Protein AF-A0A445DPA4-F1 (afdb_monomer_lite)

pLDDT: mean 81.68, std 17.07, range [37.78, 98.19]

Foldseek 3Di:
DDDDPQQFWDKWFEAEDAVDAFKEAACVNDDPVQWDFDWDWDADPVRDIDTFGIKGPFWKWKDQDVPDIDTDIHTHDDDPPTRMYHYPVNCVVCVVVCVPDDPDDRTIMIIHDD

Structure (mmCIF, N/CA/C/O backbone):
data_AF-A0A445DPA4-F1
#
_entry.id   AF-A0A445DPA4-F1
#
loop_
_atom_site.group_PDB
_atom_site.id
_atom_site.type_symbol
_atom_site.label_atom_id
_atom_site.label_alt_id
_atom_site.label_comp_id
_atom_site.label_asym_id
_atom_site.label_entity_id
_atom_site.label_seq_id
_atom_site.pdbx_PDB_ins_code
_atom_site.Cartn_x
_atom_site.Cartn_y
_atom_site.Cartn_z
_atom_site.occupancy
_atom_site.B_iso_or_equiv
_atom_site.auth_seq_id
_atom_site.auth_comp_id
_atom_site.auth_asym_id
_atom_site.auth_atom_id
_atom_site.pdbx_PDB_model_num
ATOM 1 N N . MET A 1 1 ? -28.124 -8.853 -2.987 1.00 54.03 1 MET A N 1
ATOM 2 C CA . MET A 1 1 ? -26.936 -8.177 -2.417 1.00 54.03 1 MET A CA 1
ATOM 3 C C . MET A 1 1 ? -26.494 -7.101 -3.389 1.00 54.03 1 MET A C 1
ATOM 5 O O . MET A 1 1 ? -26.617 -7.314 -4.589 1.00 54.03 1 MET A O 1
ATOM 9 N N . LYS A 1 2 ? -26.063 -5.940 -2.893 1.00 62.94 2 LYS A N 1
ATOM 10 C CA . LYS A 1 2 ? -25.532 -4.861 -3.733 1.00 62.94 2 LYS A CA 1
ATOM 11 C C . LYS A 1 2 ? -24.043 -5.141 -3.934 1.00 62.94 2 LYS A C 1
ATOM 13 O O . LYS A 1 2 ? -23.367 -5.376 -2.939 1.00 62.94 2 LYS A O 1
ATOM 18 N N . ALA A 1 3 ? -23.571 -5.161 -5.179 1.00 78.81 3 ALA A N 1
ATOM 19 C CA . ALA A 1 3 ? -22.149 -5.341 -5.460 1.00 78.81 3 ALA A CA 1
ATOM 20 C C . ALA A 1 3 ? -21.352 -4.206 -4.799 1.00 78.81 3 ALA A C 1
ATOM 22 O O . ALA A 1 3 ? -21.711 -3.028 -4.921 1.00 78.81 3 ALA A O 1
ATOM 23 N N . SER A 1 4 ? -20.317 -4.573 -4.056 1.00 85.56 4 SER A N 1
ATOM 24 C CA . SER A 1 4 ? -19.365 -3.654 -3.454 1.00 85.56 4 SER A CA 1
ATOM 25 C C . SER A 1 4 ? -18.430 -3.099 -4.526 1.00 85.56 4 SER A C 1
ATOM 27 O O . SER A 1 4 ? -18.091 -3.780 -5.492 1.00 85.56 4 SER A O 1
ATOM 29 N N . LYS A 1 5 ? -17.937 -1.867 -4.341 1.00 86.12 5 LYS A N 1
ATOM 30 C CA . LYS A 1 5 ? -16.887 -1.314 -5.218 1.00 86.12 5 LYS A CA 1
ATOM 31 C C . LYS A 1 5 ? -15.586 -2.131 -5.165 1.00 86.12 5 LYS A C 1
ATOM 33 O O . LYS A 1 5 ? -14.763 -1.999 -6.062 1.00 86.12 5 LYS A O 1
ATOM 38 N N . TYR A 1 6 ? -15.416 -2.943 -4.118 1.00 87.06 6 TYR A N 1
ATOM 39 C CA . TYR A 1 6 ? -14.271 -3.829 -3.915 1.00 87.06 6 TYR A CA 1
ATOM 40 C C . TYR A 1 6 ? -14.437 -5.194 -4.603 1.00 87.06 6 TYR A C 1
ATOM 42 O O . TYR A 1 6 ? -13.483 -5.954 -4.661 1.00 87.06 6 TYR A O 1
ATOM 50 N N . ASP A 1 7 ? -15.605 -5.510 -5.173 1.00 84.25 7 ASP A N 1
ATOM 51 C CA . ASP A 1 7 ? -15.818 -6.797 -5.860 1.00 84.25 7 ASP A CA 1
ATOM 52 C C . ASP A 1 7 ? -15.161 -6.836 -7.252 1.00 84.25 7 ASP A C 1
ATOM 54 O O . ASP A 1 7 ? -15.121 -7.873 -7.913 1.00 84.25 7 ASP A O 1
ATOM 58 N N . VAL A 1 8 ? -14.663 -5.692 -7.729 1.00 85.25 8 VAL A N 1
ATOM 59 C CA . VAL A 1 8 ? -14.018 -5.547 -9.034 1.00 85.25 8 VAL A CA 1
ATOM 60 C C . VAL A 1 8 ? -12.646 -4.899 -8.890 1.00 85.25 8 VAL A C 1
ATOM 62 O O . VAL A 1 8 ? -12.445 -4.082 -7.987 1.00 85.25 8 VAL A O 1
ATOM 65 N N . PRO A 1 9 ? -11.701 -5.189 -9.803 1.00 84.75 9 PRO A N 1
ATOM 66 C CA . PRO A 1 9 ? -10.396 -4.567 -9.728 1.00 84.75 9 PRO A CA 1
ATOM 67 C C . PRO A 1 9 ? -10.452 -3.046 -9.874 1.00 84.75 9 PRO A C 1
ATOM 69 O O . PRO A 1 9 ? -11.003 -2.522 -10.849 1.00 84.75 9 PRO A O 1
ATOM 72 N N . ILE A 1 10 ? -9.827 -2.335 -8.936 1.00 90.00 10 ILE A N 1
ATOM 73 C CA . ILE A 1 10 ? -9.798 -0.869 -8.919 1.00 90.00 10 ILE A CA 1
ATOM 74 C C . ILE A 1 10 ? -8.582 -0.383 -9.712 1.00 90.00 10 ILE A C 1
ATOM 76 O O . ILE A 1 10 ? -7.466 -0.858 -9.496 1.00 90.00 10 ILE A O 1
ATOM 80 N N . LYS A 1 11 ? -8.800 0.556 -10.643 1.00 88.12 11 LYS A N 1
ATOM 81 C CA . LYS A 1 11 ? -7.716 1.229 -11.372 1.00 88.12 11 LYS A CA 1
ATOM 82 C C . LYS A 1 11 ? -7.110 2.330 -10.510 1.00 88.12 11 LYS A C 1
ATOM 84 O O . LYS A 1 11 ? -7.856 3.161 -9.999 1.00 88.12 11 LYS A O 1
ATOM 89 N N . THR A 1 12 ? -5.786 2.363 -10.411 1.00 87.44 12 THR A N 1
ATOM 90 C CA . THR A 1 12 ? -5.069 3.299 -9.534 1.00 87.44 12 THR A CA 1
ATOM 91 C C . THR A 1 12 ? -3.891 3.974 -10.234 1.00 87.44 12 THR A C 1
ATOM 93 O O . THR A 1 12 ? -3.333 3.444 -11.201 1.00 87.44 12 THR A O 1
ATOM 96 N N . ILE A 1 13 ? -3.496 5.139 -9.720 1.00 85.44 13 ILE A N 1
ATOM 97 C CA . ILE A 1 13 ? -2.252 5.840 -10.052 1.00 85.44 13 ILE A CA 1
ATOM 98 C C . ILE A 1 13 ? -1.205 5.511 -8.990 1.00 85.44 13 ILE A C 1
ATOM 100 O O . ILE A 1 13 ? -1.467 5.602 -7.789 1.00 85.44 13 ILE A O 1
ATOM 104 N N . THR A 1 14 ? -0.005 5.151 -9.437 1.00 85.50 14 THR A N 1
ATOM 105 C CA . THR A 1 14 ? 1.053 4.680 -8.542 1.00 85.50 14 THR A CA 1
ATOM 106 C C . THR A 1 14 ? 2.386 5.338 -8.837 1.00 85.50 14 THR A C 1
ATOM 108 O O . THR A 1 14 ? 2.760 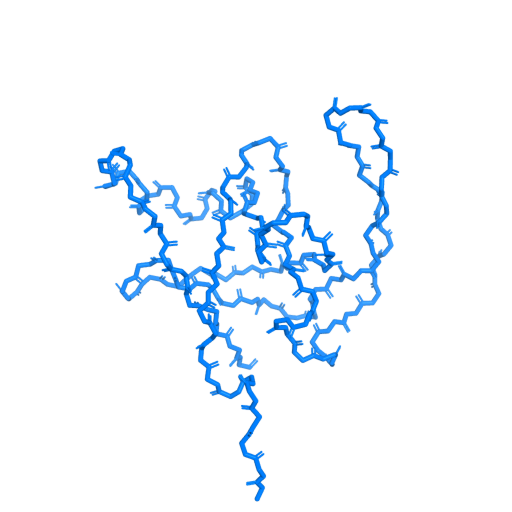5.512 -9.998 1.00 85.50 14 THR A O 1
ATOM 111 N N . LEU A 1 15 ? 3.112 5.659 -7.768 1.00 87.81 15 LEU A N 1
ATOM 112 C CA . LEU A 1 15 ? 4.512 6.062 -7.801 1.00 87.81 15 LEU A CA 1
ATOM 113 C C . LEU A 1 15 ? 5.393 4.860 -7.450 1.00 87.81 15 LEU A C 1
ATOM 115 O O . LEU A 1 15 ? 5.135 4.185 -6.459 1.00 87.81 15 LEU A O 1
ATOM 119 N N . LEU A 1 16 ? 6.437 4.602 -8.236 1.00 87.94 16 LEU A N 1
ATOM 120 C CA . LEU A 1 16 ? 7.497 3.670 -7.855 1.00 87.94 16 LEU A CA 1
ATOM 121 C C . LEU A 1 16 ? 8.608 4.463 -7.161 1.00 87.94 16 LEU A C 1
ATOM 123 O O . LEU A 1 16 ? 9.311 5.230 -7.818 1.00 87.94 16 LEU A O 1
ATOM 127 N N . ASP A 1 17 ? 8.756 4.278 -5.854 1.00 86.38 17 ASP A N 1
ATOM 128 C CA . ASP A 1 17 ? 9.750 4.957 -5.025 1.00 86.38 17 ASP A CA 1
ATOM 129 C C . ASP A 1 17 ? 10.781 3.949 -4.503 1.00 86.38 17 ASP A C 1
ATOM 131 O O . ASP A 1 17 ? 10.549 3.207 -3.548 1.00 86.38 17 ASP A O 1
ATOM 135 N N . THR A 1 18 ? 11.959 3.936 -5.128 1.00 80.75 18 THR A N 1
ATOM 136 C CA . THR A 1 18 ? 13.068 3.061 -4.727 1.00 80.75 18 THR A CA 1
ATOM 137 C C . THR A 1 18 ? 13.725 3.477 -3.409 1.00 80.75 18 THR A C 1
ATOM 139 O O . THR A 1 18 ? 14.515 2.706 -2.870 1.00 80.75 18 THR A O 1
ATOM 142 N N . GLY A 1 19 ? 13.444 4.686 -2.907 1.00 84.00 19 GLY A N 1
ATOM 143 C CA . GLY A 1 19 ? 13.886 5.156 -1.593 1.00 84.00 19 GLY A CA 1
ATOM 144 C C . GLY A 1 19 ? 13.000 4.660 -0.448 1.00 84.00 19 GLY A C 1
ATOM 145 O O . GLY A 1 19 ? 13.449 4.631 0.698 1.00 84.00 19 GLY A O 1
ATOM 146 N N . SER A 1 20 ? 11.775 4.218 -0.744 1.00 87.75 20 SER A N 1
ATOM 147 C CA . SER A 1 20 ? 10.882 3.621 0.246 1.00 87.75 20 SER A CA 1
ATOM 148 C C . SER A 1 20 ? 11.146 2.128 0.411 1.00 87.75 20 SER A C 1
ATOM 150 O O . SER A 1 20 ? 11.279 1.385 -0.560 1.00 87.75 20 SER A O 1
ATOM 152 N N . CYS A 1 21 ? 11.164 1.648 1.653 1.00 88.69 21 CYS A N 1
ATOM 153 C CA . CYS A 1 21 ? 11.308 0.224 1.954 1.00 88.69 21 CYS A CA 1
ATOM 154 C C . CYS A 1 21 ? 9.984 -0.556 1.924 1.00 88.69 21 CYS A C 1
ATOM 156 O O . CYS A 1 21 ? 10.017 -1.785 1.968 1.00 88.69 21 CYS A O 1
ATOM 158 N N . ALA A 1 22 ? 8.841 0.135 1.871 1.00 91.69 22 ALA A N 1
ATOM 159 C CA . ALA A 1 22 ? 7.525 -0.476 2.004 1.00 91.69 22 ALA A CA 1
ATOM 160 C C . ALA A 1 22 ? 6.510 0.123 1.030 1.00 91.69 22 ALA A C 1
ATOM 162 O O . ALA A 1 22 ? 6.521 1.322 0.740 1.00 91.69 22 ALA A O 1
ATOM 163 N N . THR A 1 23 ? 5.592 -0.722 0.576 1.00 94.81 23 THR A N 1
ATOM 164 C CA . THR A 1 23 ? 4.466 -0.308 -0.248 1.00 94.81 23 THR A CA 1
ATOM 165 C C . THR A 1 23 ? 3.344 0.259 0.613 1.00 94.81 23 THR A C 1
ATOM 167 O O . THR A 1 23 ? 2.902 -0.367 1.582 1.00 94.81 23 THR A O 1
ATOM 170 N N . VAL A 1 24 ? 2.870 1.445 0.236 1.00 94.94 24 VAL A N 1
ATOM 171 C CA . VAL A 1 24 ? 1.813 2.190 0.926 1.00 94.94 24 VAL A CA 1
ATOM 172 C C . VAL A 1 24 ? 0.627 2.349 -0.018 1.00 94.94 24 VAL A C 1
ATOM 174 O O . VAL A 1 24 ? 0.788 2.730 -1.174 1.00 94.94 24 VAL A O 1
ATOM 177 N N . VAL A 1 25 ? -0.569 2.054 0.474 1.00 95.75 25 VAL A N 1
ATOM 178 C CA . VAL A 1 25 ? -1.831 2.103 -0.265 1.00 95.75 25 VAL A CA 1
ATOM 179 C C . VAL A 1 25 ? -2.787 3.040 0.458 1.00 95.75 25 VAL A C 1
ATOM 181 O O . VAL A 1 25 ? -2.904 2.998 1.687 1.00 95.75 25 VAL A O 1
ATOM 184 N N . ARG A 1 26 ? -3.506 3.864 -0.307 1.00 95.31 26 ARG A N 1
ATOM 185 C CA . ARG A 1 26 ? -4.568 4.706 0.237 1.00 95.31 26 ARG A CA 1
ATOM 186 C C . ARG A 1 26 ? -5.658 3.826 0.876 1.00 95.31 26 ARG A C 1
ATOM 188 O O . ARG A 1 26 ? -6.188 2.948 0.193 1.00 95.31 26 ARG A O 1
ATOM 195 N N . PRO A 1 27 ? -6.020 4.036 2.158 1.00 95.44 27 PRO A N 1
ATOM 196 C CA . PRO A 1 27 ? -6.887 3.110 2.889 1.00 95.44 27 PRO A CA 1
ATOM 197 C C . PRO A 1 27 ? -8.255 2.837 2.252 1.00 95.44 27 PRO A C 1
ATOM 199 O O . PRO A 1 27 ? -8.778 1.734 2.379 1.00 95.44 27 PRO A O 1
ATOM 202 N N . ASP A 1 28 ? -8.820 3.815 1.541 1.00 94.31 28 ASP A N 1
ATOM 203 C CA . ASP A 1 28 ? -10.146 3.748 0.913 1.00 94.31 28 ASP A CA 1
ATOM 204 C C . ASP A 1 28 ? -10.230 2.840 -0.331 1.00 94.31 28 ASP A C 1
ATOM 206 O O . ASP A 1 28 ? -11.339 2.562 -0.816 1.00 94.31 28 ASP A O 1
ATOM 210 N N . LEU A 1 29 ? -9.076 2.379 -0.830 1.00 93.25 29 LEU A N 1
ATOM 211 C CA . LEU A 1 29 ? -8.949 1.405 -1.911 1.00 93.25 29 LEU A CA 1
ATOM 212 C C . LEU A 1 29 ? -9.213 -0.026 -1.454 1.00 93.25 29 LEU A C 1
ATOM 214 O O . LEU A 1 29 ? -9.553 -0.857 -2.291 1.00 93.25 29 LEU A O 1
ATOM 218 N N . LEU A 1 30 ? -9.081 -0.311 -0.158 1.00 93.19 30 LEU A N 1
ATOM 219 C CA . LEU A 1 30 ? -9.437 -1.602 0.424 1.00 93.19 30 LEU A CA 1
ATOM 220 C C . LEU A 1 30 ? -10.706 -1.458 1.268 1.00 93.19 30 LEU A C 1
ATOM 222 O O . LEU A 1 30 ? -10.994 -0.360 1.763 1.00 93.19 30 LEU A O 1
ATOM 226 N N . PRO A 1 31 ? -11.469 -2.543 1.462 1.00 94.38 31 PRO A N 1
ATOM 227 C CA . PRO A 1 31 ? -12.525 -2.539 2.459 1.00 94.38 31 PRO A CA 1
ATOM 228 C C . PRO A 1 31 ? -11.939 -2.312 3.868 1.00 94.38 31 PRO A C 1
ATOM 230 O O . PRO A 1 31 ? -10.833 -2.784 4.145 1.00 94.38 31 PRO A O 1
ATOM 233 N N . PRO A 1 32 ? -12.644 -1.610 4.777 1.00 95.12 32 PRO A N 1
ATOM 234 C CA . PRO A 1 32 ? -12.168 -1.351 6.141 1.00 95.12 32 PRO A CA 1
ATOM 235 C C . PRO A 1 32 ? -11.702 -2.610 6.891 1.00 95.12 32 PRO A C 1
ATOM 237 O O . PRO A 1 32 ? -10.684 -2.591 7.576 1.00 95.12 32 PRO A O 1
ATOM 240 N N . GLU A 1 33 ? -12.407 -3.722 6.702 1.00 95.38 33 GLU A N 1
ATOM 241 C CA . GLU A 1 33 ? -12.139 -5.043 7.274 1.00 95.38 33 GLU A CA 1
ATOM 242 C C . GLU A 1 33 ? -10.858 -5.720 6.754 1.00 95.38 33 GLU A C 1
ATOM 244 O O . GLU A 1 33 ? -10.379 -6.677 7.367 1.00 95.38 33 GLU A O 1
ATOM 249 N N . ALA A 1 34 ? -10.268 -5.224 5.660 1.00 95.88 34 ALA A N 1
ATOM 250 C CA . ALA A 1 34 ? -8.968 -5.686 5.179 1.00 95.88 34 ALA A CA 1
ATOM 251 C C . ALA A 1 34 ? -7.794 -5.090 5.969 1.00 95.88 34 ALA A C 1
ATOM 253 O O . ALA A 1 34 ? -6.658 -5.522 5.769 1.00 95.88 34 ALA A O 1
ATOM 254 N N . TRP A 1 35 ? -8.033 -4.119 6.853 1.00 97.88 35 TRP A N 1
ATOM 255 C CA . TRP A 1 35 ? -6.993 -3.460 7.636 1.00 97.88 35 TRP A CA 1
ATOM 256 C C . TRP A 1 35 ? -6.944 -3.972 9.075 1.00 97.88 35 TRP A C 1
ATOM 258 O O . TRP A 1 35 ? -7.969 -4.233 9.703 1.00 97.88 35 TRP A O 1
ATOM 268 N N . ILE A 1 36 ? -5.732 -4.065 9.621 1.00 98.19 36 ILE A N 1
ATOM 269 C CA . ILE A 1 36 ? -5.486 -4.304 11.045 1.00 98.19 36 ILE A CA 1
ATOM 270 C C . ILE A 1 36 ? -4.518 -3.250 11.608 1.00 98.19 36 ILE A C 1
ATOM 272 O O . ILE A 1 36 ? -3.728 -2.678 10.845 1.00 98.19 36 ILE A O 1
ATOM 276 N N . PRO A 1 37 ? -4.544 -2.993 12.930 1.00 97.81 37 PRO A N 1
ATOM 277 C CA . PRO A 1 37 ? -3.585 -2.099 13.573 1.00 97.81 37 PRO A CA 1
ATOM 278 C C . PRO A 1 37 ? -2.131 -2.564 13.381 1.00 97.81 37 PRO A C 1
ATOM 280 O O . PRO A 1 37 ? -1.845 -3.759 13.469 1.00 97.81 37 PRO A O 1
ATOM 283 N N . PHE A 1 38 ? -1.208 -1.624 13.150 1.00 94.12 38 PHE A N 1
ATOM 284 C CA . PHE A 1 38 ? 0.226 -1.907 12.951 1.00 94.12 38 PHE A CA 1
ATOM 285 C C . PHE A 1 38 ?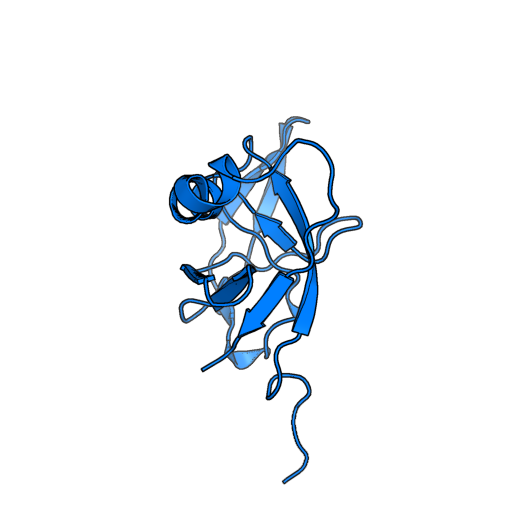 1.166 -1.058 13.816 1.00 94.12 38 PHE A C 1
ATOM 287 O O . PHE A 1 38 ? 2.128 -1.595 14.353 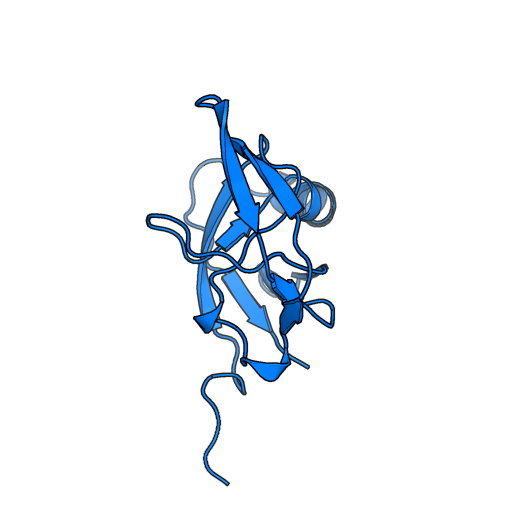1.00 94.12 38 PHE A O 1
ATOM 294 N N . ASN A 1 39 ? 0.882 0.245 13.934 1.00 93.75 39 ASN A N 1
ATOM 295 C CA . ASN A 1 39 ? 1.680 1.278 14.611 1.00 93.75 39 ASN A CA 1
ATOM 296 C C . ASN A 1 39 ? 3.201 1.178 14.364 1.00 93.75 39 ASN A C 1
ATOM 298 O O . ASN A 1 39 ? 3.957 0.595 15.142 1.00 93.75 39 ASN A O 1
ATOM 302 N N . LYS A 1 40 ? 3.675 1.790 13.274 1.00 92.69 40 LYS A N 1
ATOM 303 C CA . LYS A 1 40 ? 5.106 1.854 12.947 1.00 92.69 40 LYS A CA 1
ATOM 304 C C . LYS A 1 40 ? 5.520 3.249 12.504 1.00 92.69 40 LYS A C 1
ATOM 306 O O . LYS A 1 40 ? 4.836 3.883 11.707 1.00 92.69 40 LYS A O 1
ATOM 311 N N . LYS A 1 41 ? 6.666 3.705 13.010 1.00 91.75 41 LYS A N 1
ATOM 312 C CA . LYS A 1 41 ? 7.267 4.994 12.650 1.00 91.75 41 LYS A CA 1
ATOM 313 C C . LYS A 1 41 ? 8.194 4.852 11.449 1.00 91.75 41 LYS A C 1
ATOM 315 O O . LYS A 1 41 ? 8.959 3.890 11.359 1.00 91.75 41 LYS A O 1
ATOM 320 N N . PHE A 1 42 ? 8.151 5.849 10.581 1.00 86.75 42 PHE A N 1
ATOM 321 C CA . PHE A 1 42 ? 8.986 5.991 9.399 1.00 86.75 42 PHE A CA 1
ATOM 322 C C . PHE A 1 42 ? 9.605 7.382 9.384 1.00 86.75 42 PHE A C 1
ATOM 324 O O . PHE A 1 42 ? 9.048 8.322 9.949 1.00 86.75 42 PHE A O 1
ATOM 331 N N . ILE A 1 43 ? 10.768 7.492 8.751 1.00 86.31 43 ILE A N 1
ATOM 332 C CA . ILE A 1 43 ? 11.484 8.753 8.578 1.00 86.31 43 ILE A CA 1
ATOM 333 C C . ILE A 1 43 ? 11.453 9.077 7.089 1.00 86.31 43 ILE A C 1
ATOM 335 O O . ILE A 1 43 ? 11.935 8.288 6.276 1.00 86.31 43 ILE A O 1
ATOM 339 N N . ALA A 1 44 ? 10.863 10.215 6.740 1.00 82.56 44 ALA A N 1
ATOM 340 C CA . ALA A 1 44 ? 10.862 10.728 5.378 1.00 82.56 44 ALA A CA 1
ATOM 341 C C . ALA A 1 44 ? 12.222 11.352 5.016 1.00 82.56 44 ALA A C 1
ATOM 343 O O . ALA A 1 44 ? 13.080 11.595 5.869 1.00 82.56 44 ALA A O 1
ATOM 344 N N . SER A 1 45 ? 12.423 11.656 3.734 1.00 79.69 45 SER A N 1
ATOM 345 C CA . SER A 1 45 ? 13.658 12.286 3.239 1.00 79.69 45 SER A CA 1
ATOM 346 C C . SER A 1 45 ? 13.925 13.666 3.857 1.00 79.69 45 SER A C 1
ATOM 348 O O . SER A 1 45 ? 15.079 14.052 4.036 1.00 79.69 45 SER A O 1
ATOM 350 N N . ASN A 1 46 ? 12.872 14.384 4.250 1.00 83.56 46 ASN A N 1
ATOM 351 C CA . ASN A 1 46 ? 12.939 15.658 4.970 1.00 83.56 46 ASN A CA 1
ATOM 352 C C . ASN A 1 46 ? 13.180 15.499 6.488 1.00 83.56 46 ASN A C 1
ATOM 354 O O . ASN A 1 46 ? 13.148 16.490 7.212 1.00 83.56 46 ASN A O 1
ATOM 358 N N . LYS A 1 47 ? 13.448 14.273 6.967 1.00 85.00 47 LYS A N 1
ATOM 359 C CA . LYS A 1 47 ? 13.625 13.890 8.381 1.00 85.00 47 LYS A CA 1
ATOM 360 C C . LYS A 1 47 ? 12.367 13.995 9.242 1.00 85.00 47 LYS A C 1
ATOM 362 O O . LYS A 1 47 ? 12.451 13.773 10.451 1.00 85.00 47 LYS A O 1
ATOM 367 N N . GLU A 1 48 ? 11.212 14.289 8.655 1.00 86.75 48 GLU A N 1
ATOM 368 C CA . GLU A 1 48 ? 9.953 14.212 9.382 1.00 86.75 48 GLU A CA 1
ATOM 369 C C . GLU A 1 48 ? 9.638 12.758 9.721 1.00 86.75 48 GLU A C 1
ATOM 371 O O . GLU A 1 48 ? 9.864 11.835 8.931 1.00 86.75 48 GLU A O 1
ATOM 376 N N . ILE A 1 49 ? 9.126 12.564 10.933 1.00 86.25 49 ILE A N 1
ATOM 377 C CA . ILE A 1 49 ? 8.689 11.262 11.413 1.00 86.25 49 ILE A CA 1
ATOM 378 C C . ILE A 1 49 ? 7.188 11.179 11.197 1.00 86.25 49 ILE A C 1
ATOM 380 O O . ILE A 1 49 ? 6.442 12.002 11.724 1.00 86.25 49 ILE A O 1
ATOM 384 N N . PHE A 1 50 ? 6.747 10.152 10.484 1.00 85.38 50 PHE A N 1
ATOM 385 C CA . PHE A 1 50 ? 5.332 9.839 10.342 1.00 85.38 50 PHE A CA 1
ATOM 386 C C . PHE A 1 50 ? 5.043 8.437 10.869 1.00 85.38 50 PHE A C 1
ATOM 388 O O . PHE A 1 50 ? 5.884 7.536 10.810 1.00 85.38 50 PHE A O 1
ATOM 395 N N . THR A 1 51 ? 3.846 8.265 11.418 1.00 91.56 51 THR A N 1
ATOM 396 C CA . THR A 1 51 ? 3.367 6.982 11.932 1.00 91.56 51 THR A CA 1
ATOM 397 C C . THR A 1 51 ? 2.365 6.408 10.945 1.00 91.56 51 THR A C 1
ATOM 399 O O . THR A 1 51 ? 1.476 7.111 10.475 1.00 91.56 51 THR A O 1
ATOM 402 N N . ILE A 1 52 ? 2.518 5.126 10.633 1.00 94.00 52 ILE A N 1
ATOM 403 C CA . ILE A 1 52 ? 1.526 4.342 9.907 1.00 94.00 52 ILE A CA 1
ATOM 404 C C . ILE A 1 52 ? 0.851 3.412 10.904 1.00 94.00 52 ILE A C 1
ATOM 406 O O . ILE A 1 52 ? 1.511 2.594 11.552 1.00 94.00 52 ILE A O 1
ATOM 410 N N . ASP A 1 53 ? -0.472 3.508 10.975 1.00 96.81 53 ASP A N 1
ATOM 411 C CA . ASP A 1 53 ? -1.278 2.758 11.936 1.00 96.81 53 ASP A CA 1
ATOM 412 C C . ASP A 1 53 ? -2.011 1.562 11.326 1.00 96.81 53 ASP A C 1
ATOM 414 O O . ASP A 1 53 ? -2.539 0.739 12.071 1.00 96.81 53 ASP A O 1
ATOM 418 N N . LEU A 1 54 ? -1.989 1.414 9.998 1.00 97.94 54 LEU A N 1
ATOM 419 C CA . LEU A 1 54 ? -2.685 0.348 9.281 1.00 97.94 54 LEU A CA 1
ATOM 420 C C . LEU A 1 54 ? -1.715 -0.540 8.496 1.00 97.94 54 LEU A C 1
ATOM 422 O O . LEU A 1 54 ? -0.812 -0.057 7.809 1.00 97.94 54 LEU A O 1
ATOM 426 N N . ILE A 1 55 ? -1.961 -1.845 8.539 1.00 97.88 55 ILE A N 1
ATOM 427 C CA . ILE A 1 55 ? -1.379 -2.836 7.630 1.00 97.88 55 ILE A CA 1
ATOM 428 C C . ILE A 1 55 ? -2.489 -3.750 7.123 1.00 97.88 55 ILE A C 1
ATOM 430 O O . ILE A 1 55 ? -3.447 -4.034 7.847 1.00 97.88 55 ILE A O 1
ATOM 434 N N . SER A 1 56 ? -2.383 -4.216 5.883 1.00 97.88 56 SER A N 1
ATOM 435 C CA . SER A 1 56 ? -3.343 -5.17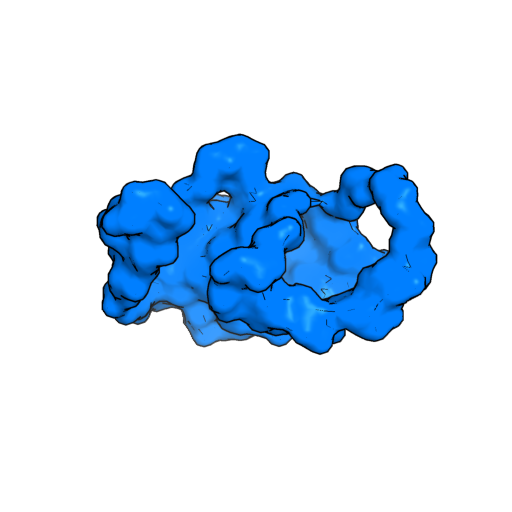5 5.351 1.00 97.88 56 SER A CA 1
ATOM 436 C C . SER A 1 56 ? -3.281 -6.487 6.140 1.00 97.88 56 SER A C 1
ATOM 438 O O . SER A 1 56 ? -2.198 -6.968 6.504 1.00 97.88 56 SER A O 1
ATOM 440 N N . LYS A 1 57 ? -4.449 -7.063 6.428 1.00 97.19 57 LYS A N 1
ATOM 441 C CA . LYS A 1 57 ? -4.592 -8.366 7.082 1.00 97.19 57 LYS A CA 1
ATOM 442 C C . LYS A 1 57 ? -3.952 -9.456 6.225 1.00 97.19 57 LYS A C 1
ATOM 444 O O . LYS A 1 57 ? -3.088 -10.178 6.708 1.00 97.19 57 LYS A O 1
ATOM 449 N N . GLU A 1 58 ? -4.309 -9.469 4.944 1.00 96.00 58 GLU A N 1
ATOM 450 C CA . GLU A 1 58 ? -3.817 -10.407 3.936 1.00 96.00 58 GLU A CA 1
ATOM 451 C C . GLU A 1 58 ? -2.943 -9.707 2.885 1.00 96.00 58 GLU A C 1
ATOM 453 O O . GLU A 1 58 ? -2.794 -8.477 2.877 1.00 96.00 58 GLU A O 1
ATOM 458 N N . ASN A 1 59 ? -2.341 -10.492 1.990 1.00 94.81 59 ASN A N 1
ATOM 459 C CA . ASN A 1 59 ? -1.667 -9.947 0.814 1.00 94.81 59 ASN A CA 1
ATOM 460 C C . ASN A 1 59 ? -2.684 -9.299 -0.133 1.00 94.81 59 ASN A C 1
ATOM 462 O O . ASN A 1 59 ? -3.715 -9.886 -0.447 1.00 94.81 59 ASN A O 1
ATOM 466 N N . VAL A 1 60 ? -2.341 -8.126 -0.655 1.00 93.75 60 VAL A N 1
ATOM 467 C CA . VAL A 1 60 ? -3.105 -7.438 -1.696 1.00 93.75 60 VAL A CA 1
ATOM 468 C C . VAL A 1 60 ? -2.480 -7.748 -3.052 1.00 93.75 60 VAL A C 1
ATOM 470 O O . VAL A 1 60 ? -1.253 -7.730 -3.198 1.00 93.75 60 VAL A O 1
ATOM 473 N N . GLY A 1 61 ? -3.326 -8.060 -4.033 1.00 91.88 61 GLY A N 1
ATOM 474 C CA . GLY A 1 61 ? -2.901 -8.363 -5.391 1.00 91.88 61 GLY A CA 1
ATOM 475 C C . GLY A 1 61 ? -2.814 -7.099 -6.226 1.00 91.88 61 GLY A C 1
ATOM 476 O O . GLY A 1 61 ? -3.788 -6.359 -6.331 1.00 91.88 61 GLY A O 1
ATOM 477 N N . PHE A 1 62 ? -1.681 -6.871 -6.879 1.00 88.94 62 PHE A N 1
ATOM 478 C CA . PHE A 1 62 ? -1.501 -5.774 -7.823 1.00 88.94 62 PHE A CA 1
ATOM 479 C C . PHE A 1 62 ? -1.123 -6.326 -9.181 1.00 88.94 62 PHE A C 1
ATOM 481 O O . PHE A 1 62 ? -0.062 -6.924 -9.356 1.00 88.94 62 PHE A O 1
ATOM 488 N N . GLN A 1 63 ? -1.983 -6.095 -10.160 1.00 86.19 63 GLN A N 1
ATOM 489 C CA . GLN A 1 63 ? -1.675 -6.373 -11.544 1.00 86.19 63 GLN A CA 1
ATOM 490 C C . GLN A 1 63 ? -1.082 -5.138 -12.198 1.00 86.19 63 GLN A C 1
ATOM 492 O O . GLN A 1 63 ? -1.762 -4.127 -12.391 1.00 86.19 63 GLN A O 1
ATOM 497 N N . ILE A 1 64 ? 0.189 -5.267 -12.554 1.00 74.75 64 ILE A N 1
ATOM 498 C CA . ILE A 1 64 ? 1.002 -4.216 -13.175 1.00 74.75 64 ILE A CA 1
ATOM 499 C C . ILE A 1 64 ? 0.980 -4.353 -14.695 1.00 74.75 64 ILE A C 1
ATOM 501 O O . ILE A 1 64 ? 0.891 -3.361 -15.414 1.00 74.75 64 ILE A O 1
ATOM 505 N N . PHE A 1 65 ? 0.988 -5.599 -15.175 1.00 71.81 65 PHE A N 1
ATOM 506 C CA . PHE A 1 65 ? 0.891 -5.954 -16.588 1.00 71.81 65 PHE A CA 1
ATOM 507 C C . PHE A 1 65 ? -0.213 -6.987 -16.785 1.00 71.81 65 PHE A C 1
ATOM 509 O O . PHE A 1 65 ? -0.561 -7.734 -15.868 1.00 71.81 65 PHE A O 1
ATOM 516 N N . SER A 1 66 ? -0.775 -7.056 -17.991 1.00 69.81 66 SER A N 1
ATOM 517 C CA . SER A 1 66 ? -1.744 -8.100 -18.332 1.00 69.81 66 SER A CA 1
ATOM 518 C C . SER A 1 66 ? -1.156 -9.483 -18.029 1.00 69.81 66 SER A C 1
ATOM 520 O O . SER A 1 66 ? -0.120 -9.842 -18.577 1.00 69.81 66 SER A O 1
ATOM 522 N N . GLY A 1 67 ? -1.813 -10.242 -17.151 1.00 68.75 67 GLY A N 1
ATOM 523 C CA . GLY A 1 67 ? -1.367 -11.569 -16.709 1.00 68.75 67 GLY A CA 1
ATOM 524 C C . GLY A 1 67 ? -0.351 -11.622 -15.555 1.00 68.75 67 GLY A C 1
ATOM 525 O O . GLY A 1 67 ? -0.176 -12.702 -15.002 1.00 68.75 67 GLY A O 1
ATOM 526 N N . ALA A 1 68 ? 0.265 -10.507 -15.140 1.00 75.75 68 ALA A N 1
ATOM 527 C CA . ALA A 1 68 ? 1.253 -10.490 -14.053 1.00 75.75 68 ALA A CA 1
ATOM 528 C C . ALA A 1 68 ? 0.704 -9.787 -12.802 1.00 75.75 68 ALA A C 1
ATOM 530 O O . ALA A 1 68 ? 0.591 -8.557 -12.767 1.00 75.75 68 ALA A O 1
ATOM 531 N N . THR A 1 69 ? 0.370 -10.579 -11.778 1.00 84.75 69 THR A N 1
ATOM 532 C CA . THR A 1 69 ? -0.103 -10.092 -10.474 1.00 84.75 69 THR A CA 1
ATOM 533 C C . THR A 1 69 ? 0.956 -10.341 -9.409 1.00 84.75 69 THR A C 1
ATOM 535 O O . THR A 1 69 ? 1.366 -11.481 -9.193 1.00 84.75 69 THR A O 1
ATOM 538 N N . THR A 1 70 ? 1.368 -9.286 -8.709 1.00 86.31 70 THR A N 1
ATOM 539 C CA . THR A 1 70 ? 2.241 -9.386 -7.539 1.00 86.31 70 THR A CA 1
ATOM 540 C C . THR A 1 70 ? 1.414 -9.321 -6.259 1.00 86.31 70 THR A C 1
ATOM 542 O O . THR A 1 70 ? 0.456 -8.556 -6.178 1.00 86.31 70 THR A O 1
ATOM 545 N N . TRP A 1 71 ? 1.784 -10.120 -5.262 1.00 91.38 71 TRP A N 1
ATOM 546 C CA . TRP A 1 71 ? 1.068 -10.237 -3.992 1.00 91.38 71 TRP A CA 1
ATOM 547 C C . TRP A 1 71 ? 1.972 -9.803 -2.846 1.00 91.38 71 TRP A C 1
ATOM 549 O O . TRP A 1 71 ? 3.077 -10.332 -2.686 1.00 91.38 71 TRP A O 1
ATOM 559 N N . LEU A 1 72 ? 1.511 -8.847 -2.043 1.00 94.06 72 LEU A N 1
ATOM 560 C CA . LEU A 1 72 ? 2.238 -8.399 -0.859 1.00 94.06 72 LEU A CA 1
ATOM 561 C C . LEU A 1 72 ? 1.317 -7.782 0.188 1.00 94.06 72 LEU A C 1
ATOM 563 O O . LEU A 1 72 ? 0.278 -7.214 -0.141 1.00 94.06 72 LEU A O 1
ATOM 567 N N . ARG A 1 73 ? 1.731 -7.851 1.454 1.00 95.38 73 ARG A N 1
ATOM 568 C CA . ARG A 1 73 ? 1.139 -7.030 2.511 1.00 95.38 73 ARG A CA 1
ATOM 569 C C . ARG A 1 73 ? 1.530 -5.575 2.302 1.00 95.38 73 ARG A C 1
ATOM 571 O O . ARG A 1 73 ? 2.669 -5.295 1.932 1.00 95.38 73 ARG A O 1
ATOM 578 N N . VAL A 1 74 ? 0.595 -4.673 2.568 1.00 96.25 74 VAL A N 1
ATOM 579 C CA . VAL A 1 74 ? 0.764 -3.237 2.328 1.00 96.25 74 VAL A CA 1
ATOM 580 C C . VAL A 1 74 ? 0.423 -2.421 3.558 1.00 96.25 74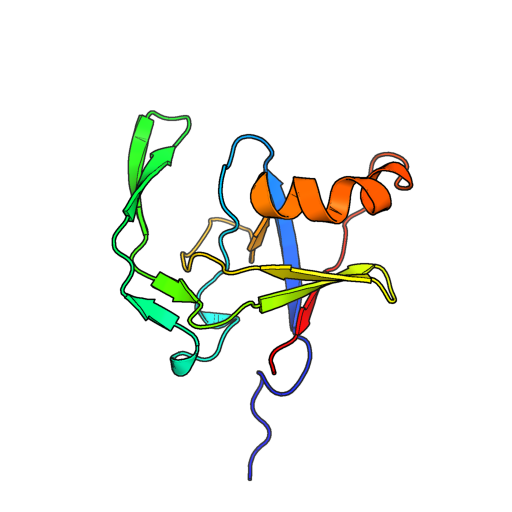 VAL A C 1
ATOM 582 O O . VAL A 1 74 ? -0.360 -2.839 4.410 1.00 96.25 74 VAL A O 1
ATOM 585 N N . LEU A 1 75 ? 1.016 -1.240 3.634 1.00 97.19 75 LEU A N 1
ATOM 586 C CA . LEU A 1 75 ? 0.739 -0.252 4.661 1.00 97.19 75 LEU A CA 1
ATOM 587 C C . LEU A 1 75 ? -0.405 0.665 4.231 1.00 97.19 75 LEU A C 1
ATOM 589 O O . LEU A 1 75 ? -0.508 1.005 3.056 1.00 97.19 75 LEU A O 1
ATOM 593 N N . GLY A 1 76 ? -1.252 1.078 5.171 1.00 96.62 76 GLY A N 1
ATOM 594 C CA . GLY A 1 76 ? -2.372 1.979 4.899 1.00 96.62 76 GLY A CA 1
ATOM 595 C C . GLY A 1 76 ? -2.061 3.408 5.332 1.00 96.62 76 GLY A C 1
ATOM 596 O O . GLY A 1 76 ? -1.949 3.672 6.528 1.00 96.62 76 GLY A O 1
ATOM 597 N N . SER A 1 77 ? -1.937 4.333 4.379 1.00 94.38 77 SER A N 1
ATOM 598 C CA . SER A 1 77 ? -1.803 5.771 4.657 1.00 94.38 77 SER A CA 1
ATOM 599 C C . SER A 1 77 ? -2.226 6.613 3.452 1.00 94.38 77 SER A C 1
ATOM 601 O O . SER A 1 77 ? -2.136 6.162 2.311 1.00 94.38 77 SER A O 1
ATOM 603 N N . TYR A 1 78 ? -2.694 7.837 3.698 1.00 92.12 78 TYR A N 1
ATOM 60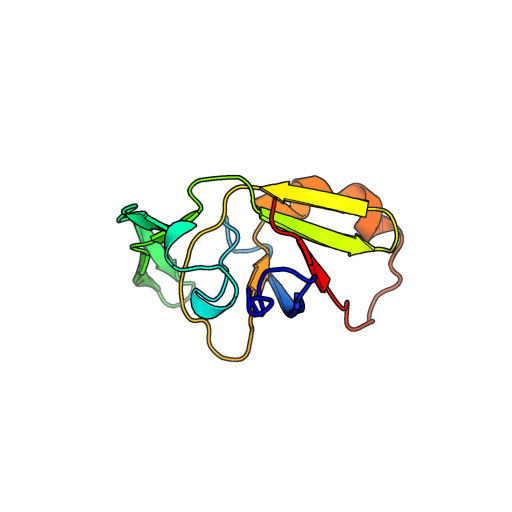4 C CA . TYR A 1 78 ? -2.989 8.792 2.631 1.00 92.12 78 TYR A CA 1
ATOM 605 C C . TYR A 1 78 ? -1.697 9.461 2.165 1.00 92.12 78 TYR A C 1
ATOM 607 O O . TYR A 1 78 ? -0.970 10.047 2.965 1.00 92.12 78 TYR A O 1
ATOM 615 N N . LEU A 1 79 ? -1.430 9.374 0.864 1.00 81.50 79 LEU A N 1
ATOM 616 C CA . LEU A 1 79 ? -0.291 10.014 0.219 1.00 81.50 79 LEU A CA 1
ATOM 617 C C . LEU A 1 79 ? -0.758 11.250 -0.558 1.00 81.50 79 LEU A C 1
ATOM 619 O O . LEU A 1 79 ? -1.868 11.241 -1.102 1.00 81.50 79 LEU A O 1
ATOM 623 N N . PRO A 1 80 ? 0.063 12.308 -0.648 1.00 77.75 80 PRO A N 1
ATOM 624 C CA . PRO A 1 80 ? -0.213 13.412 -1.553 1.00 77.75 80 PRO A CA 1
ATOM 625 C C . PRO A 1 80 ? -0.208 12.893 -2.994 1.00 77.75 80 PRO A C 1
ATOM 627 O O . PRO A 1 80 ? 0.745 12.251 -3.406 1.00 77.75 80 PRO A O 1
ATOM 630 N N . GLU A 1 81 ? -1.253 13.184 -3.766 1.00 77.00 81 GLU A N 1
ATOM 631 C CA . GLU A 1 81 ? -1.292 13.016 -5.233 1.00 77.00 81 GLU A CA 1
ATOM 632 C C . GLU A 1 81 ? -1.286 11.584 -5.804 1.00 77.00 81 GLU A C 1
ATOM 634 O O . GLU A 1 81 ? -1.570 11.424 -6.994 1.00 77.00 81 GLU A O 1
ATOM 639 N N . GLN A 1 82 ? -1.004 10.539 -5.019 1.00 85.88 82 GLN A N 1
ATOM 640 C CA . GLN A 1 82 ? -1.027 9.152 -5.502 1.00 85.88 82 GLN A CA 1
ATOM 641 C C . GLN A 1 82 ? -1.937 8.246 -4.682 1.00 85.88 82 GLN A C 1
ATOM 643 O O . GLN A 1 82 ? -2.139 8.421 -3.481 1.00 85.88 82 GLN A O 1
ATOM 648 N N . ASP A 1 83 ? -2.465 7.226 -5.354 1.00 91.38 83 ASP A N 1
ATOM 649 C CA . ASP A 1 83 ? -3.288 6.212 -4.709 1.00 91.38 83 ASP A CA 1
ATOM 650 C C . ASP A 1 83 ? -2.415 5.148 -4.024 1.00 91.38 83 ASP A C 1
ATOM 652 O O . ASP A 1 83 ? -2.812 4.553 -3.022 1.00 91.38 83 ASP A O 1
ATOM 656 N N . ILE A 1 84 ? -1.235 4.881 -4.593 1.00 92.19 84 ILE A N 1
ATOM 657 C CA . ILE A 1 84 ? -0.292 3.859 -4.134 1.00 92.19 84 ILE A CA 1
ATOM 658 C C . ILE A 1 84 ? 1.143 4.370 -4.316 1.00 92.19 84 ILE A C 1
ATOM 660 O O . ILE A 1 84 ? 1.481 4.950 -5.350 1.00 92.19 84 ILE A O 1
ATOM 664 N N . LEU A 1 85 ? 2.006 4.078 -3.351 1.00 92.25 85 LEU A N 1
ATOM 665 C CA . LEU A 1 85 ? 3.457 4.149 -3.479 1.00 92.25 85 LEU A CA 1
ATOM 666 C C . LEU A 1 85 ? 4.011 2.729 -3.413 1.00 92.25 85 LEU A C 1
ATOM 668 O O . LEU A 1 85 ? 3.872 2.052 -2.398 1.00 92.25 85 LEU A O 1
ATOM 672 N N . PHE A 1 86 ? 4.631 2.275 -4.497 1.00 91.19 86 PHE A N 1
ATOM 673 C CA . PHE A 1 86 ? 5.387 1.031 -4.537 1.00 91.19 86 PHE A CA 1
ATOM 674 C C . PHE A 1 86 ? 6.801 1.270 -4.047 1.00 91.19 86 PHE A C 1
ATOM 676 O O . PHE A 1 86 ? 7.580 1.972 -4.688 1.00 91.19 86 PHE A O 1
ATOM 683 N N . GLY A 1 87 ? 7.105 0.660 -2.906 1.00 91.06 87 GLY A N 1
ATOM 684 C CA . GLY A 1 87 ? 8.441 0.650 -2.344 1.00 91.06 87 GLY A CA 1
ATOM 685 C C . GLY A 1 87 ? 9.321 -0.426 -2.971 1.00 91.06 87 GLY A C 1
ATOM 686 O O . GLY A 1 87 ? 8.954 -1.152 -3.904 1.00 91.06 87 GLY A O 1
ATOM 687 N N . PHE A 1 88 ? 10.511 -0.564 -2.400 1.00 88.94 88 PHE A N 1
ATOM 688 C CA . PHE A 1 88 ? 11.496 -1.557 -2.801 1.00 88.94 88 PHE A CA 1
ATOM 689 C C . PHE A 1 88 ? 10.995 -3.006 -2.629 1.00 88.94 88 PHE A C 1
ATOM 691 O O . PHE A 1 88 ? 11.398 -3.902 -3.373 1.00 88.94 88 PHE A O 1
ATOM 698 N N . ASP A 1 89 ? 10.069 -3.233 -1.693 1.00 91.62 89 ASP A N 1
ATOM 699 C CA . ASP A 1 89 ? 9.382 -4.507 -1.457 1.00 91.62 89 ASP A CA 1
ATOM 700 C C . ASP A 1 89 ? 8.508 -4.958 -2.640 1.00 91.62 89 ASP A C 1
ATOM 702 O O . ASP A 1 89 ? 8.449 -6.153 -2.947 1.00 91.62 89 ASP A O 1
ATOM 706 N N . ALA A 1 90 ? 7.848 -4.027 -3.328 1.00 89.88 90 ALA A N 1
ATOM 707 C CA . ALA A 1 90 ? 7.163 -4.293 -4.588 1.00 89.88 90 ALA A CA 1
ATOM 708 C C . ALA A 1 90 ? 8.172 -4.385 -5.736 1.00 89.88 90 ALA A C 1
ATOM 710 O O . ALA A 1 90 ? 8.141 -5.363 -6.483 1.00 89.88 90 ALA A O 1
ATOM 711 N N . TYR A 1 91 ? 9.113 -3.433 -5.836 1.00 86.69 91 TYR A N 1
ATOM 712 C CA . TYR A 1 91 ? 10.126 -3.398 -6.898 1.00 86.69 91 TYR A CA 1
ATOM 713 C C . TYR A 1 91 ? 10.853 -4.735 -7.060 1.00 86.69 91 TYR A C 1
ATOM 715 O O . TYR A 1 91 ? 10.937 -5.260 -8.169 1.00 86.69 91 TYR A O 1
ATOM 723 N N . TYR A 1 92 ? 11.339 -5.326 -5.964 1.00 85.12 92 TYR A N 1
ATOM 724 C CA . TYR A 1 92 ? 12.096 -6.576 -6.024 1.00 85.12 92 TYR A CA 1
ATOM 725 C C . TYR A 1 92 ? 11.301 -7.724 -6.662 1.00 85.12 92 TYR A C 1
ATOM 727 O O . TYR A 1 92 ? 11.884 -8.567 -7.344 1.00 85.12 92 TYR A O 1
ATOM 735 N N . ARG A 1 93 ? 9.975 -7.731 -6.477 1.00 86.19 93 ARG A N 1
ATOM 736 C CA . ARG A 1 93 ? 9.070 -8.749 -7.024 1.00 86.19 93 ARG A CA 1
ATOM 737 C C . ARG A 1 93 ? 8.769 -8.548 -8.506 1.00 86.19 93 ARG A C 1
ATOM 739 O O . ARG A 1 93 ? 8.468 -9.517 -9.186 1.00 86.19 93 ARG A O 1
ATOM 746 N N . ILE A 1 94 ? 8.843 -7.311 -8.992 1.00 82.06 94 ILE A N 1
ATOM 747 C CA . ILE A 1 94 ? 8.373 -6.928 -10.335 1.00 82.06 94 ILE A CA 1
ATOM 748 C C . ILE A 1 94 ? 9.524 -6.498 -11.252 1.00 82.06 94 ILE A C 1
ATOM 750 O O . ILE A 1 94 ? 9.313 -6.189 -12.420 1.00 82.06 94 ILE A O 1
ATOM 754 N N . ARG A 1 95 ? 10.763 -6.468 -10.744 1.00 79.44 95 ARG A N 1
ATOM 755 C CA . ARG A 1 95 ? 11.953 -6.008 -11.479 1.00 79.44 95 ARG A CA 1
ATOM 756 C C . ARG A 1 95 ? 12.231 -6.801 -12.759 1.00 79.44 95 ARG A C 1
ATOM 758 O O . ARG A 1 95 ? 12.768 -6.228 -13.702 1.00 79.44 95 ARG A O 1
ATOM 765 N N . SER A 1 96 ? 11.885 -8.091 -12.797 1.00 74.88 96 SER A N 1
ATOM 766 C CA . SER A 1 96 ? 11.990 -8.918 -14.010 1.00 74.88 96 SER A CA 1
ATOM 767 C C . SER A 1 96 ? 11.064 -8.416 -15.112 1.00 74.88 96 SER A C 1
ATOM 769 O O . SER A 1 96 ? 11.446 -8.407 -16.278 1.00 74.88 96 SER A O 1
ATOM 771 N N . ASP A 1 97 ? 9.887 -7.935 -14.721 1.00 68.62 97 ASP A N 1
ATOM 772 C CA . ASP A 1 97 ? 8.836 -7.485 -15.627 1.00 68.62 97 ASP A CA 1
ATOM 773 C C . ASP A 1 97 ? 9.077 -6.022 -16.041 1.00 68.62 97 ASP A C 1
ATOM 775 O O . ASP A 1 97 ? 8.847 -5.640 -17.188 1.00 68.62 97 ASP A O 1
ATOM 779 N N . ILE A 1 98 ? 9.637 -5.204 -15.136 1.00 64.88 98 ILE A N 1
ATOM 780 C CA . ILE A 1 98 ? 10.021 -3.806 -15.402 1.00 64.88 98 ILE A CA 1
ATOM 781 C C . ILE A 1 98 ? 11.191 -3.694 -16.384 1.00 64.88 98 ILE A C 1
ATOM 783 O O . ILE A 1 98 ? 11.226 -2.743 -17.164 1.00 64.88 98 ILE A O 1
ATOM 787 N N . GLY A 1 99 ? 12.135 -4.642 -16.387 1.00 57.16 99 GLY A N 1
ATOM 788 C CA . GLY A 1 99 ? 13.279 -4.629 -17.311 1.00 57.16 99 GLY A CA 1
ATOM 789 C C . GLY A 1 99 ? 12.885 -4.580 -18.797 1.00 57.16 99 GLY A C 1
ATOM 790 O O . GLY A 1 99 ? 13.696 -4.187 -19.633 1.00 57.16 99 GLY A O 1
ATOM 791 N N . TYR A 1 100 ? 11.631 -4.918 -19.117 1.00 51.84 100 TYR A N 1
ATOM 792 C CA . TYR A 1 100 ? 11.057 -4.869 -20.462 1.00 51.84 100 TYR A CA 1
ATOM 793 C C . TYR A 1 100 ? 10.449 -3.504 -20.848 1.00 51.84 100 TYR A C 1
ATOM 795 O O . TYR A 1 100 ? 10.094 -3.290 -22.009 1.00 51.84 100 TYR A O 1
ATOM 803 N N . ILE A 1 101 ? 10.335 -2.553 -19.912 1.00 53.62 101 ILE A N 1
ATOM 804 C CA . ILE A 1 101 ? 9.753 -1.230 -20.168 1.00 53.62 101 ILE A CA 1
ATOM 805 C C . ILE A 1 101 ? 10.838 -0.261 -20.652 1.00 53.62 101 ILE A C 1
ATOM 807 O O . ILE A 1 101 ? 11.698 0.190 -19.892 1.00 53.62 101 ILE A O 1
ATOM 811 N N . ARG A 1 102 ? 10.759 0.146 -21.926 1.00 45.19 102 ARG A N 1
ATOM 812 C CA . ARG A 1 102 ? 11.455 1.350 -22.405 1.00 45.19 102 ARG A CA 1
ATOM 813 C C . ARG A 1 102 ? 10.932 2.559 -21.624 1.00 45.19 102 ARG A C 1
ATOM 815 O O . ARG A 1 102 ? 9.725 2.766 -21.548 1.00 45.19 102 ARG A O 1
ATOM 822 N N . LYS A 1 103 ? 11.860 3.328 -21.037 1.00 43.50 103 LYS A N 1
ATOM 823 C CA . LYS A 1 103 ? 11.630 4.556 -20.256 1.00 43.50 103 LYS A CA 1
ATOM 824 C C . LYS A 1 103 ? 10.426 5.354 -20.778 1.00 43.50 103 LYS A C 1
ATOM 826 O O . LYS A 1 103 ? 10.367 5.662 -21.963 1.00 43.50 103 LYS A O 1
ATOM 831 N N . THR A 1 104 ? 9.556 5.760 -19.852 1.00 42.16 104 THR A N 1
ATOM 832 C CA . THR A 1 104 ? 8.398 6.666 -20.015 1.00 42.16 104 THR A CA 1
ATOM 833 C C . THR A 1 104 ? 7.110 6.057 -20.583 1.00 42.16 104 THR A C 1
ATOM 835 O O . THR A 1 104 ? 6.689 6.366 -21.689 1.00 42.16 104 THR A O 1
ATOM 838 N N . GLN A 1 105 ? 6.389 5.281 -19.767 1.00 38.28 105 GLN A N 1
ATOM 839 C CA . GLN A 1 105 ? 4.928 5.198 -19.882 1.00 38.28 105 GLN A CA 1
ATOM 840 C C . GLN A 1 105 ? 4.278 5.240 -18.496 1.00 38.28 105 GLN A C 1
ATOM 842 O O . GLN A 1 105 ? 4.799 4.669 -17.540 1.00 38.28 105 GLN A O 1
ATOM 847 N N . LYS A 1 106 ? 3.140 5.940 -18.394 1.00 39.84 106 LYS A N 1
ATOM 848 C CA . LYS A 1 106 ? 2.241 5.859 -17.236 1.00 39.84 106 LYS A CA 1
ATOM 849 C C . LYS A 1 106 ? 1.743 4.416 -17.134 1.00 39.84 106 LYS A C 1
ATOM 851 O O . LYS A 1 106 ? 1.087 3.935 -18.054 1.00 39.84 106 LYS A O 1
ATOM 856 N N . ILE A 1 107 ? 2.071 3.736 -16.041 1.00 49.09 107 ILE A N 1
ATOM 857 C CA . ILE A 1 107 ? 1.631 2.363 -15.788 1.00 49.09 107 ILE A CA 1
ATOM 858 C C . ILE A 1 107 ? 0.275 2.434 -15.084 1.00 49.09 107 ILE A C 1
ATOM 860 O O . ILE A 1 107 ? 0.151 3.061 -14.034 1.00 49.09 107 ILE A O 1
ATOM 864 N N . PHE A 1 108 ? -0.747 1.820 -15.678 1.00 41.88 108 PHE A N 1
ATOM 865 C CA . PHE A 1 108 ? -2.059 1.666 -15.054 1.00 41.88 108 PHE A CA 1
ATOM 866 C C . PHE A 1 108 ? -2.086 0.355 -14.273 1.00 41.88 108 PHE A C 1
ATOM 868 O O . PHE A 1 108 ? -1.875 -0.708 -14.853 1.00 41.88 108 PHE A O 1
ATOM 875 N N . LEU A 1 109 ? -2.375 0.431 -12.977 1.00 46.81 109 LEU A N 1
ATOM 876 C CA . LEU A 1 109 ? -2.451 -0.733 -12.098 1.00 46.81 109 LEU A CA 1
ATOM 877 C C . LEU A 1 109 ? -3.901 -1.138 -11.856 1.00 46.81 109 LEU A C 1
ATOM 879 O O . LEU A 1 109 ? -4.783 -0.282 -11.778 1.00 46.81 109 LEU A O 1
ATOM 883 N N . LYS A 1 110 ? -4.142 -2.446 -11.743 1.00 43.06 110 LYS A N 1
ATOM 884 C CA . LYS A 1 110 ? -5.404 -3.015 -11.254 1.00 43.06 110 LYS A CA 1
ATOM 885 C C . LYS A 1 110 ? -5.147 -3.727 -9.927 1.00 43.06 110 LYS A C 1
ATOM 887 O O . LYS A 1 110 ? -4.359 -4.669 -9.898 1.00 43.06 110 LYS A O 1
ATOM 892 N N . ALA A 1 111 ? -5.807 -3.310 -8.852 1.00 40.91 111 ALA A N 1
ATOM 893 C CA . ALA A 1 111 ? -5.755 -4.014 -7.568 1.00 40.91 111 ALA A CA 1
ATOM 894 C C . ALA A 1 111 ? -6.827 -5.118 -7.504 1.00 40.91 111 ALA A C 1
ATOM 896 O O . ALA A 1 111 ? -7.944 -4.875 -7.945 1.00 40.91 111 ALA A O 1
ATOM 897 N N . TYR A 1 112 ? -6.502 -6.301 -6.978 1.00 40.38 112 TYR A N 1
ATOM 898 C CA . TYR A 1 112 ? -7.399 -7.454 -6.803 1.00 40.38 112 TYR A CA 1
ATOM 899 C C . TYR A 1 112 ? -7.554 -7.789 -5.317 1.00 40.38 112 TYR A C 1
ATOM 901 O O . TYR A 1 112 ? -6.571 -7.753 -4.570 1.00 40.38 112 TYR A O 1
ATOM 909 N N . PHE A 1 113 ? -8.766 -8.182 -4.922 1.00 40.75 113 PHE A N 1
ATOM 910 C CA . PHE A 1 113 ? -9.120 -8.590 -3.560 1.00 40.75 113 PHE A CA 1
ATOM 911 C C . PHE A 1 113 ? -9.744 -9.993 -3.614 1.00 40.75 113 PHE A C 1
ATOM 913 O O . PHE A 1 113 ? -10.621 -10.222 -4.448 1.00 40.75 113 PHE A O 1
ATOM 920 N N . TYR A 1 114 ? -9.264 -10.921 -2.780 1.00 37.78 114 TYR A N 1
ATOM 921 C CA . TYR A 1 114 ? -9.820 -12.270 -2.597 1.00 37.78 114 TYR A CA 1
ATOM 922 C C . TYR A 1 114 ? -10.064 -12.526 -1.114 1.00 37.78 114 TYR A C 1
ATOM 924 O O . TYR A 1 114 ? -9.259 -12.006 -0.305 1.00 37.78 114 TYR A O 1
#

Radius of gyration: 14.26 Å; chains: 1; bounding box: 41×28×37 Å

Sequence (114 aa):
MKASKYDVPIKTITLLDTGSCATVVRPDLLPPEAWIPFNKKFIASNKEIFTIDLISKENVGFQIFSGATTWLRVLGSYLPEQDILFGFDAYYRIRSDIGYIRKTQKIFLKAYFY

Organism: Arachis hypogaea (NCBI:txid3818)

Secondary structure (DSSP, 8-state):
-PPPTTSSPEEE-EEE-TT-SS-EE-GGGS-GGGEEEEEEEEE-TTS-EEEEEEEESSPEEEEEETTEEEEE--EE---SS-SEEE-HHHHHHHHHHHTT--S--PPPEEEE--